Protein AF-A0A7H4M310-F1 (afdb_monomer_lite)

Organism: NCBI:txid1134687

Radius of gyration: 19.26 Å; chains: 1; bounding box: 52×19×51 Å

Secondary structure (DSSP, 8-state):
--HHHHIIIIIISSSHHHHHHHHHHHHHHHTT--HHHHHHHHHHHHHHHHHHHHHHHHHHHHHHHHHHHHHHHH--------GGGG--

Foldseek 3Di:
DDVVVCCCVCVQVVPVLNVQLVVQLVVCVVVVHDPVVSVVRSVVSSVVVVVVVVVVVVVVVVVVVVVVCCCVVVVDPDPPPDPVVVVD

InterPro domains:
  IPR004703 Phosphotransferase system, sugar-specific permease component [PF03611] (12-86)
  IPR051562 Ascorbate-specific PTS system EIIC component [PTHR33843] (3-86)

pLDDT: mean 80.54, std 15.58, range [36.84, 94.56]

Structure (mmCIF, N/CA/C/O backbone):
data_AF-A0A7H4M310-F1
#
_entry.id   AF-A0A7H4M310-F1
#
loop_
_atom_site.group_PDB
_atom_site.id
_atom_site.type_symbol
_atom_site.label_atom_id
_atom_site.label_alt_id
_atom_site.label_comp_id
_atom_site.label_asym_id
_atom_site.label_entity_id
_atom_site.label_seq_id
_atom_site.pdbx_PDB_ins_code
_atom_site.Cartn_x
_atom_site.Cartn_y
_atom_site.Cartn_z
_atom_site.occupancy
_atom_site.B_iso_or_equiv
_atom_site.auth_seq_id
_atom_site.auth_comp_id
_atom_site.auth_asym_id
_atom_site.auth_atom_id
_atom_site.pdbx_PDB_model_num
ATOM 1 N N . MET A 1 1 ? -28.311 -6.022 -11.831 1.00 47.31 1 MET A N 1
ATOM 2 C CA . MET A 1 1 ? -27.865 -6.705 -10.594 1.00 47.31 1 MET A CA 1
ATOM 3 C C . MET A 1 1 ? -26.342 -6.701 -10.614 1.00 47.31 1 MET A C 1
ATOM 5 O O . MET A 1 1 ? -25.806 -7.356 -11.483 1.00 47.31 1 MET A O 1
ATOM 9 N N . ASN A 1 2 ? -25.548 -5.958 -9.845 1.00 60.72 2 ASN A N 1
ATOM 10 C CA . ASN A 1 2 ? -25.724 -5.032 -8.729 1.00 60.72 2 ASN A CA 1
ATOM 11 C C . ASN A 1 2 ? -24.589 -4.000 -8.881 1.00 60.72 2 ASN A C 1
ATOM 13 O O . ASN A 1 2 ? -23.453 -4.329 -8.550 1.00 60.72 2 ASN A O 1
ATOM 17 N N . SER A 1 3 ? -24.850 -2.790 -9.387 1.00 72.75 3 SER A N 1
ATOM 18 C CA . SER A 1 3 ? -23.798 -1.789 -9.680 1.00 72.75 3 SER A CA 1
ATOM 19 C C . SER A 1 3 ? -22.882 -1.489 -8.484 1.00 72.75 3 SER A C 1
ATOM 21 O O . SER A 1 3 ? -21.714 -1.172 -8.654 1.00 72.75 3 SER A O 1
ATOM 23 N N . PHE A 1 4 ? -23.389 -1.673 -7.264 1.00 72.81 4 PHE A N 1
ATOM 24 C CA . PHE A 1 4 ? -22.616 -1.574 -6.027 1.00 72.81 4 PHE A CA 1
ATOM 25 C C . PHE A 1 4 ? -21.551 -2.676 -5.866 1.00 72.81 4 PHE A C 1
ATOM 27 O O . PHE A 1 4 ? -20.455 -2.416 -5.381 1.00 72.81 4 PHE A O 1
ATOM 34 N N . VAL A 1 5 ? -21.852 -3.908 -6.286 1.00 72.56 5 VAL A N 1
ATOM 35 C CA . VAL A 1 5 ? -20.909 -5.036 -6.220 1.00 72.56 5 VAL A CA 1
ATOM 36 C C . VAL A 1 5 ? -19.835 -4.894 -7.295 1.00 72.56 5 VAL A C 1
ATOM 38 O O . VAL A 1 5 ? -18.669 -5.128 -7.002 1.00 72.56 5 VAL A O 1
ATOM 41 N N . GLU A 1 6 ? -20.191 -4.449 -8.506 1.00 74.69 6 GLU A N 1
ATOM 42 C CA . GLU A 1 6 ? -19.184 -4.126 -9.526 1.00 74.69 6 GLU A CA 1
ATOM 43 C C . GLU A 1 6 ? -18.264 -2.991 -9.077 1.00 74.69 6 GLU A C 1
ATOM 45 O O . GLU A 1 6 ? -17.059 -3.124 -9.232 1.00 74.69 6 GLU A O 1
ATOM 50 N N . PHE A 1 7 ? -18.792 -1.940 -8.446 1.00 73.62 7 PHE A N 1
ATOM 51 C CA . PHE A 1 7 ? -17.971 -0.854 -7.906 1.00 73.62 7 PHE A CA 1
ATOM 52 C C . PHE A 1 7 ? -16.980 -1.348 -6.837 1.00 73.62 7 PHE A C 1
ATOM 54 O O . PHE A 1 7 ? -15.794 -1.030 -6.875 1.00 73.62 7 PHE A O 1
ATOM 61 N N . ILE A 1 8 ? -17.430 -2.187 -5.896 1.00 71.69 8 ILE A N 1
ATOM 62 C CA . ILE A 1 8 ? -16.530 -2.742 -4.874 1.00 71.69 8 ILE A CA 1
ATOM 63 C C . ILE A 1 8 ? -15.475 -3.666 -5.494 1.00 71.69 8 ILE A C 1
ATOM 65 O O . ILE A 1 8 ? -14.315 -3.620 -5.093 1.00 71.69 8 ILE A O 1
ATOM 69 N N . VAL A 1 9 ? -15.845 -4.502 -6.462 1.00 71.12 9 VAL A N 1
ATOM 70 C CA . VAL A 1 9 ? -14.930 -5.506 -7.023 1.00 71.12 9 VAL A CA 1
ATOM 71 C C . VAL A 1 9 ? -13.982 -4.917 -8.070 1.00 71.12 9 VAL A C 1
ATOM 73 O O . VAL A 1 9 ? -12.789 -5.195 -8.015 1.00 71.12 9 VAL A O 1
ATOM 76 N N . LYS A 1 10 ? -14.473 -4.097 -9.002 1.00 67.69 10 LYS A N 1
ATOM 77 C CA . LYS A 1 10 ? -13.647 -3.506 -10.065 1.00 67.69 10 LYS A CA 1
ATOM 78 C C . LYS A 1 10 ? -12.930 -2.241 -9.618 1.00 67.69 10 LYS A C 1
ATOM 80 O O . LYS A 1 10 ? -11.731 -2.138 -9.844 1.00 67.69 10 LYS A O 1
ATOM 85 N N . ASP A 1 11 ? -13.623 -1.305 -8.976 1.00 71.44 11 ASP A N 1
ATOM 86 C CA . ASP A 1 11 ? -13.045 0.021 -8.723 1.00 71.44 11 ASP A CA 1
ATOM 87 C C . ASP A 1 11 ? -12.288 0.087 -7.390 1.00 71.44 11 ASP A C 1
ATOM 89 O O . ASP A 1 11 ? -11.238 0.721 -7.305 1.00 71.44 11 ASP A O 1
ATOM 93 N N . LEU A 1 12 ? -12.775 -0.597 -6.346 1.00 70.56 12 LEU A N 1
ATOM 94 C CA . LEU A 1 12 ? -12.143 -0.565 -5.020 1.00 70.56 12 LEU A CA 1
ATOM 95 C C . LEU A 1 12 ? -11.101 -1.678 -4.827 1.00 70.56 12 LEU A C 1
ATOM 97 O O . LEU A 1 12 ? -9.980 -1.414 -4.393 1.00 70.56 12 LEU A O 1
ATOM 101 N N . LEU A 1 13 ? -11.464 -2.925 -5.139 1.00 69.62 13 LEU A N 1
ATOM 102 C CA . LEU A 1 13 ? -10.575 -4.088 -5.021 1.00 69.62 13 LEU A CA 1
ATOM 103 C C . LEU A 1 13 ? -9.631 -4.236 -6.224 1.00 69.62 13 LEU A C 1
ATOM 105 O O . LEU A 1 13 ? -8.588 -4.872 -6.089 1.00 69.62 13 LEU A O 1
ATOM 109 N N . GLY A 1 14 ? -9.950 -3.622 -7.368 1.00 73.31 14 GLY A N 1
ATOM 110 C CA . GLY A 1 14 ? -9.061 -3.597 -8.533 1.00 73.31 14 GLY A CA 1
ATOM 111 C C . GLY A 1 14 ? -7.796 -2.767 -8.309 1.00 73.31 14 GLY A C 1
ATOM 112 O O . GLY A 1 14 ? -6.770 -3.015 -8.941 1.00 73.31 14 GLY A O 1
ATOM 113 N N . GLN A 1 15 ? -7.817 -1.824 -7.361 1.00 81.50 15 GLN A N 1
ATOM 114 C CA . GLN A 1 15 ? -6.628 -1.071 -6.992 1.00 81.50 15 GLN A CA 1
ATOM 115 C C . GLN A 1 15 ? -5.873 -1.779 -5.857 1.00 81.50 15 GLN A C 1
ATOM 117 O O . GLN A 1 15 ? -6.256 -1.720 -4.687 1.00 81.50 15 GLN A O 1
ATOM 122 N N . ALA A 1 16 ? -4.746 -2.413 -6.196 1.00 84.00 16 ALA A N 1
ATOM 123 C CA . ALA A 1 16 ? -3.945 -3.211 -5.261 1.00 84.00 16 ALA A CA 1
ATOM 124 C C . ALA A 1 16 ? -3.557 -2.462 -3.966 1.00 84.00 16 ALA A C 1
ATOM 126 O O . ALA A 1 16 ? -3.565 -3.047 -2.882 1.00 84.00 16 ALA A O 1
ATOM 127 N N . SER A 1 17 ? -3.278 -1.155 -4.052 1.00 85.00 17 SER A N 1
ATOM 128 C CA . SER A 1 17 ? -2.947 -0.319 -2.888 1.00 85.00 17 SER A CA 1
ATOM 129 C C . SER A 1 17 ? -4.102 -0.201 -1.891 1.00 85.00 17 SER A C 1
ATOM 131 O O . SER A 1 17 ? -3.889 -0.258 -0.679 1.00 85.00 17 SER A O 1
ATOM 133 N N . ILE A 1 18 ? -5.327 -0.057 -2.398 1.00 87.12 18 ILE A N 1
ATOM 134 C CA . ILE A 1 18 ? -6.543 0.072 -1.597 1.00 87.12 18 ILE A CA 1
ATOM 135 C C . ILE A 1 18 ? -6.891 -1.279 -0.978 1.00 87.12 18 ILE A C 1
ATOM 137 O O . ILE A 1 18 ? -7.151 -1.349 0.222 1.00 87.12 18 ILE A O 1
ATOM 141 N N . LEU A 1 19 ? -6.808 -2.358 -1.757 1.00 88.44 19 LEU A N 1
ATOM 142 C CA . LEU A 1 19 ? -7.051 -3.718 -1.281 1.00 88.44 19 LEU A CA 1
ATOM 143 C C . LEU A 1 1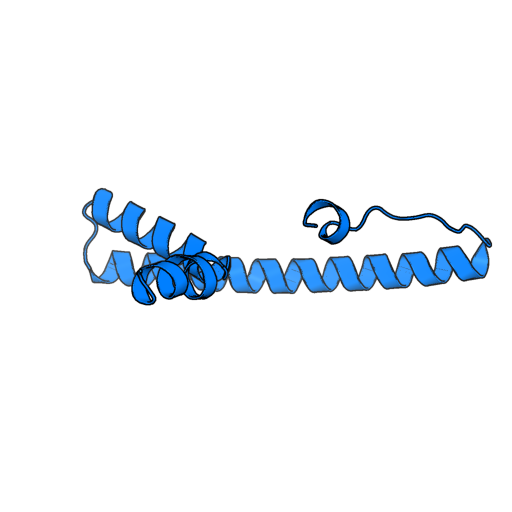9 ? -6.142 -4.078 -0.092 1.00 88.44 19 LEU A C 1
ATOM 145 O O . LEU A 1 19 ? -6.626 -4.539 0.942 1.00 88.44 19 LEU A O 1
ATOM 149 N N . ILE A 1 20 ? -4.841 -3.792 -0.186 1.00 90.62 20 ILE A N 1
ATOM 150 C CA . ILE A 1 20 ? -3.885 -4.057 0.902 1.00 90.62 20 ILE A CA 1
ATOM 151 C C . ILE A 1 20 ? -4.172 -3.184 2.131 1.00 90.62 20 ILE A C 1
ATOM 153 O O . ILE A 1 20 ? -4.117 -3.676 3.262 1.00 90.62 20 ILE A O 1
ATOM 157 N N . ALA A 1 21 ? -4.527 -1.910 1.938 1.00 90.56 21 ALA A N 1
ATOM 158 C CA . ALA A 1 21 ? -4.916 -1.032 3.039 1.00 90.56 21 ALA A CA 1
ATOM 159 C C . ALA A 1 21 ? -6.181 -1.541 3.756 1.00 90.56 21 ALA A C 1
ATOM 161 O O . ALA A 1 21 ? -6.227 -1.545 4.986 1.00 90.56 21 ALA A O 1
ATOM 162 N N . PHE A 1 22 ? -7.172 -2.048 3.017 1.00 90.44 22 PHE A N 1
ATOM 163 C CA . PHE A 1 22 ? -8.372 -2.660 3.593 1.00 90.44 22 PHE A CA 1
ATOM 164 C C . PHE A 1 22 ? -8.061 -3.923 4.397 1.00 90.44 22 PHE A C 1
ATOM 166 O O . PHE A 1 22 ? -8.587 -4.087 5.499 1.00 90.44 22 PHE A O 1
ATOM 173 N N . ILE A 1 23 ? -7.177 -4.790 3.896 1.00 90.38 23 ILE A N 1
ATOM 174 C CA . ILE A 1 23 ? -6.740 -5.986 4.631 1.00 90.38 23 ILE A CA 1
ATOM 175 C C . ILE A 1 23 ? -6.061 -5.583 5.946 1.00 90.38 23 ILE A C 1
ATOM 177 O O . ILE A 1 23 ? -6.360 -6.152 6.997 1.00 90.38 23 ILE A O 1
ATOM 181 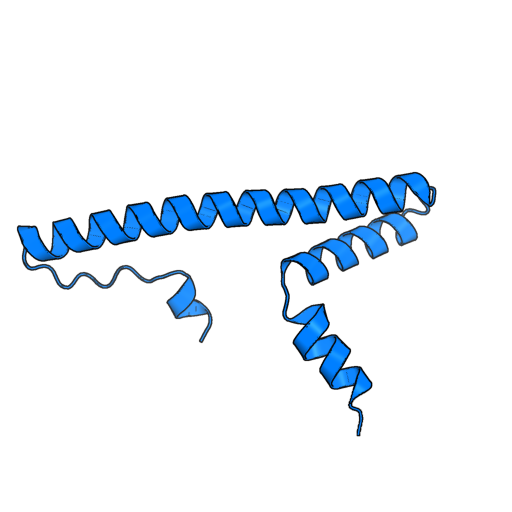N N . ALA A 1 24 ? -5.196 -4.566 5.923 1.00 93.19 24 ALA A N 1
ATOM 182 C CA . ALA A 1 24 ? -4.538 -4.057 7.123 1.00 93.19 24 ALA A CA 1
ATOM 183 C C . ALA A 1 24 ? -5.530 -3.441 8.121 1.00 93.19 24 ALA A C 1
ATOM 185 O O . ALA A 1 24 ? -5.448 -3.706 9.322 1.00 93.19 24 ALA A O 1
ATOM 186 N N . MET A 1 25 ? -6.500 -2.669 7.626 1.00 92.50 25 MET A N 1
ATOM 187 C CA . MET A 1 25 ? -7.569 -2.088 8.435 1.00 92.50 25 MET A 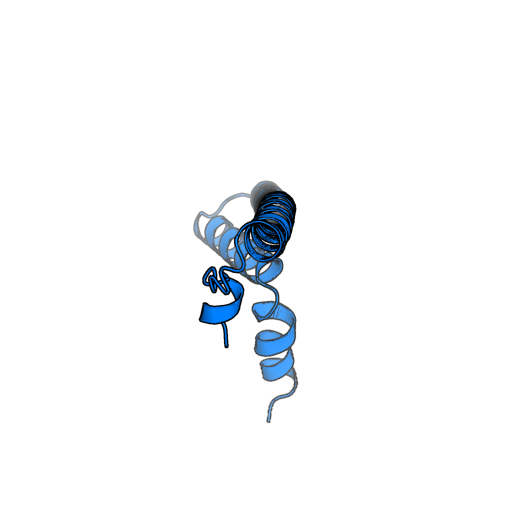CA 1
ATOM 188 C C . MET A 1 25 ? -8.386 -3.182 9.130 1.00 92.50 25 MET A C 1
ATOM 190 O O . MET A 1 25 ? -8.539 -3.151 10.352 1.00 92.50 25 MET A O 1
ATOM 194 N N . LEU A 1 26 ? -8.852 -4.186 8.380 1.00 92.75 26 LEU A N 1
ATOM 195 C CA . LEU A 1 26 ? -9.590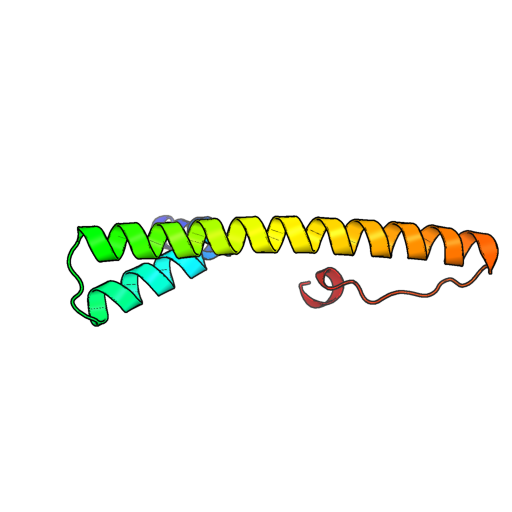 -5.329 8.923 1.00 92.75 26 LEU A CA 1
ATOM 196 C C . LEU A 1 26 ? -8.752 -6.106 9.942 1.00 92.75 26 LEU A C 1
ATOM 198 O O . LEU A 1 26 ? -9.242 -6.427 11.023 1.00 92.75 26 LEU A O 1
ATOM 202 N N . GLY A 1 27 ? -7.473 -6.346 9.648 1.00 93.62 27 GLY A N 1
ATOM 203 C CA . GLY A 1 27 ? -6.556 -7.020 10.562 1.00 93.62 27 GLY A CA 1
ATOM 204 C C . GLY A 1 27 ? -6.380 -6.279 11.891 1.00 93.62 27 GLY A C 1
ATOM 205 O O . GLY A 1 27 ? -6.352 -6.911 12.946 1.00 93.62 27 GLY A O 1
ATOM 206 N N . LEU A 1 28 ? -6.294 -4.947 11.870 1.00 92.19 28 LEU A N 1
ATOM 207 C CA . LEU A 1 28 ? -6.140 -4.121 13.075 1.00 92.19 28 LEU A CA 1
ATOM 208 C C . LEU A 1 28 ? -7.438 -4.013 13.888 1.00 92.19 28 LEU A C 1
ATOM 210 O O . LEU A 1 28 ? -7.385 -4.019 15.122 1.00 92.19 28 LEU A O 1
ATOM 214 N N . ILE A 1 29 ? -8.588 -3.982 13.209 1.00 93.44 29 ILE A N 1
ATOM 215 C CA . ILE A 1 29 ? -9.912 -4.042 13.842 1.00 93.44 29 ILE A CA 1
ATOM 216 C C . ILE A 1 29 ? -10.102 -5.392 14.541 1.00 93.44 29 ILE A C 1
ATOM 218 O O . ILE A 1 29 ? -10.505 -5.428 15.703 1.00 93.44 29 ILE A O 1
ATOM 222 N N . LEU A 1 30 ? -9.758 -6.500 13.875 1.00 94.12 30 LEU A N 1
ATOM 223 C CA . LEU A 1 30 ? -9.825 -7.847 14.455 1.00 94.12 30 LEU A CA 1
ATOM 224 C C . LEU A 1 30 ? -8.881 -8.008 15.653 1.00 94.12 30 LEU A C 1
ATOM 226 O O . LEU A 1 30 ? -9.238 -8.647 16.640 1.00 94.12 30 LEU A O 1
ATOM 230 N N . GLN A 1 31 ? -7.716 -7.356 15.618 1.00 91.88 31 GLN A N 1
ATOM 231 C CA . GLN A 1 31 ? -6.791 -7.255 16.754 1.00 91.88 31 GLN A CA 1
ATOM 232 C C . GLN A 1 31 ? -7.279 -6.314 17.873 1.00 91.88 31 GLN A C 1
ATOM 234 O O . GLN A 1 31 ? -6.560 -6.111 18.852 1.00 91.88 31 GLN A O 1
ATOM 239 N N . LYS A 1 32 ? -8.478 -5.726 17.748 1.00 89.81 32 LYS A N 1
ATOM 240 C CA . LYS A 1 32 ? -9.093 -4.798 18.711 1.00 89.81 32 LYS A CA 1
ATOM 241 C C . LYS A 1 32 ? -8.193 -3.614 19.088 1.00 89.81 32 LYS A C 1
ATOM 243 O O . LYS A 1 32 ? -8.217 -3.143 20.226 1.00 89.81 32 LYS A O 1
ATOM 248 N N . LYS A 1 33 ? -7.387 -3.109 18.146 1.00 85.19 33 LYS A N 1
ATOM 249 C CA . LYS A 1 33 ? -6.599 -1.890 18.375 1.00 85.19 33 LYS A CA 1
ATOM 250 C C . LYS A 1 33 ? -7.502 -0.656 18.411 1.00 85.19 33 LYS A C 1
ATOM 252 O O . LYS A 1 33 ? -8.570 -0.628 17.807 1.00 85.19 33 LYS A O 1
ATOM 257 N N . SER A 1 34 ? -7.056 0.393 19.108 1.00 91.69 34 SER A N 1
ATOM 258 C CA . SER A 1 34 ? -7.793 1.660 19.159 1.00 91.69 34 SER A CA 1
ATOM 259 C C . SER A 1 34 ? -7.998 2.249 17.757 1.00 91.69 34 SER A C 1
ATOM 261 O O . SER A 1 34 ? -7.189 2.022 16.852 1.00 91.69 34 SER A O 1
ATOM 263 N N . ALA A 1 35 ? -9.061 3.038 17.575 1.00 87.00 35 ALA A N 1
ATOM 264 C CA . ALA A 1 35 ? -9.391 3.647 16.283 1.00 87.00 35 ALA A CA 1
ATOM 265 C C . ALA A 1 35 ? -8.216 4.456 15.700 1.00 87.00 35 ALA A C 1
ATOM 267 O O . ALA A 1 35 ? -7.901 4.326 14.519 1.00 87.00 35 ALA A O 1
ATOM 268 N N . GLY A 1 36 ? -7.493 5.200 16.548 1.00 90.81 36 GLY A N 1
ATOM 269 C CA . GLY A 1 36 ? -6.297 5.939 16.136 1.00 90.81 36 GLY A CA 1
ATOM 270 C C . GLY A 1 36 ? -5.171 5.033 15.629 1.00 90.81 36 GLY A C 1
ATOM 271 O O . GLY A 1 36 ? -4.566 5.322 14.602 1.00 90.81 36 GLY A O 1
ATOM 272 N N . LYS A 1 37 ? -4.924 3.893 16.291 1.00 90.19 37 LYS A N 1
ATOM 273 C CA . LYS A 1 37 ? -3.900 2.926 15.859 1.00 90.19 37 LYS A CA 1
ATOM 274 C C . LYS A 1 37 ? -4.295 2.171 14.595 1.00 90.19 37 LYS A C 1
ATOM 276 O O . LYS A 1 37 ? -3.424 1.836 13.798 1.00 90.19 37 LYS A O 1
ATOM 281 N N . THR A 1 38 ? -5.588 1.934 14.405 1.00 93.38 38 THR A N 1
ATOM 282 C CA . THR A 1 38 ? -6.131 1.336 13.181 1.00 93.38 38 THR A CA 1
ATOM 283 C C . THR A 1 38 ? -5.940 2.268 11.988 1.00 93.38 38 THR A C 1
ATOM 285 O O . THR A 1 38 ? -5.406 1.837 10.968 1.00 93.38 38 THR A O 1
ATOM 288 N 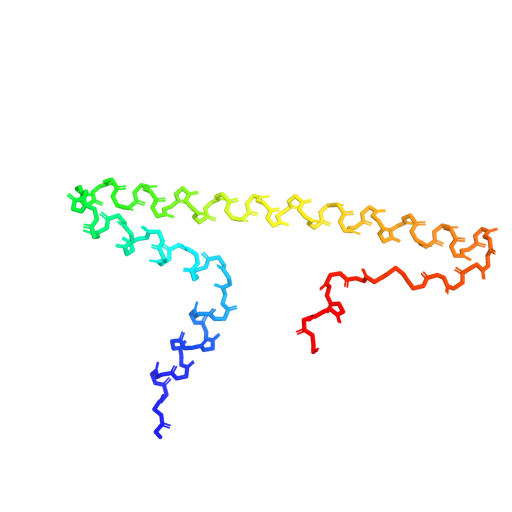N . ALA A 1 39 ? -6.292 3.551 12.124 1.00 92.19 39 ALA A N 1
ATOM 289 C CA . ALA A 1 39 ? -6.077 4.543 11.073 1.00 92.19 39 ALA A CA 1
ATOM 290 C C . ALA A 1 39 ? -4.582 4.717 10.761 1.00 92.19 39 ALA A C 1
ATOM 292 O O . ALA A 1 39 ? -4.176 4.590 9.609 1.00 92.19 39 ALA A O 1
ATOM 293 N N . GLU A 1 40 ? -3.748 4.915 11.789 1.00 93.88 40 GLU A N 1
ATOM 294 C CA . GLU A 1 40 ? -2.291 5.044 11.643 1.00 93.88 40 GLU A CA 1
ATOM 295 C C . GLU A 1 40 ? -1.683 3.835 10.916 1.00 93.88 40 GLU A C 1
ATOM 297 O O . GLU A 1 40 ? -0.892 3.995 9.986 1.00 93.88 40 GLU A O 1
ATOM 302 N N . GLY A 1 41 ? -2.066 2.619 11.318 1.00 92.50 41 GLY A N 1
ATOM 303 C CA . GLY A 1 41 ? -1.592 1.390 10.693 1.00 92.50 41 GLY A CA 1
ATOM 304 C C . GLY A 1 41 ? -2.043 1.267 9.241 1.00 92.50 41 GLY A C 1
ATOM 305 O O . GLY A 1 41 ? -1.211 1.005 8.381 1.00 92.50 41 GLY A O 1
ATOM 306 N N . THR A 1 42 ? -3.315 1.553 8.957 1.00 93.38 42 THR A N 1
ATOM 307 C CA . THR A 1 42 ? -3.884 1.517 7.600 1.00 93.38 42 THR A CA 1
ATOM 308 C C . THR A 1 42 ? -3.128 2.455 6.658 1.00 93.38 42 THR A C 1
ATOM 310 O O . THR A 1 42 ? -2.668 2.015 5.602 1.00 93.38 42 THR A O 1
ATOM 313 N N . PHE A 1 43 ? -2.905 3.710 7.072 1.00 93.75 43 PHE A N 1
ATOM 314 C CA . PHE A 1 43 ? -2.132 4.686 6.296 1.00 93.75 43 PHE A CA 1
ATOM 315 C C . PHE A 1 43 ? -0.677 4.260 6.097 1.00 93.75 43 PHE A C 1
ATOM 317 O O . PHE A 1 43 ? -0.152 4.411 4.998 1.00 93.75 43 PHE A O 1
ATOM 324 N N . LYS A 1 44 ? -0.029 3.681 7.116 1.00 93.88 44 LYS A N 1
ATOM 325 C CA . LYS A 1 44 ? 1.332 3.139 6.977 1.00 93.88 44 LYS A CA 1
ATOM 326 C C . LYS A 1 44 ? 1.407 2.042 5.918 1.00 93.88 44 LYS A C 1
ATOM 328 O O . LYS A 1 44 ? 2.328 2.067 5.109 1.00 93.88 44 LYS A O 1
ATOM 333 N N . THR A 1 45 ? 0.445 1.120 5.880 1.00 94.44 45 THR A N 1
ATOM 334 C CA . THR A 1 45 ? 0.392 0.085 4.831 1.00 94.44 45 THR A CA 1
ATOM 335 C C . THR A 1 45 ? 0.170 0.673 3.446 1.00 94.44 45 THR A C 1
ATOM 337 O O . THR A 1 45 ? 0.856 0.279 2.508 1.00 94.44 45 THR A O 1
ATOM 340 N N . LEU A 1 46 ? -0.744 1.639 3.320 1.00 93.44 46 LEU A N 1
ATOM 341 C CA . LEU A 1 46 ? -1.019 2.302 2.048 1.00 93.44 46 LEU A CA 1
ATOM 342 C C . LEU A 1 46 ? 0.232 3.018 1.523 1.00 93.44 46 LEU A C 1
ATOM 344 O O . LEU A 1 46 ? 0.646 2.792 0.388 1.00 93.44 46 LEU A O 1
ATOM 348 N N . LEU A 1 47 ? 0.874 3.835 2.363 1.00 94.25 47 LEU A N 1
ATOM 349 C CA . LEU A 1 47 ? 2.100 4.550 2.007 1.00 94.25 47 LEU A CA 1
ATOM 350 C C . LEU A 1 47 ? 3.254 3.588 1.704 1.00 94.25 47 LEU A C 1
ATOM 352 O O . LEU A 1 47 ? 3.971 3.791 0.729 1.00 94.25 47 LEU A O 1
ATOM 356 N N . GLY A 1 48 ? 3.406 2.520 2.491 1.00 94.06 48 GLY A N 1
ATOM 357 C CA . GLY A 1 48 ? 4.421 1.494 2.258 1.00 94.06 48 GLY A CA 1
ATOM 358 C C . GLY A 1 48 ? 4.272 0.829 0.890 1.00 94.06 48 GLY A C 1
ATOM 359 O O . GLY A 1 48 ? 5.256 0.693 0.165 1.00 94.06 48 GLY A O 1
ATOM 360 N N . PHE A 1 49 ? 3.042 0.490 0.495 1.00 93.12 49 PHE A N 1
ATOM 361 C CA . PHE A 1 49 ? 2.776 -0.073 -0.826 1.00 93.12 49 PHE A CA 1
ATOM 362 C C . PHE A 1 49 ? 3.071 0.925 -1.954 1.00 93.12 49 PHE A C 1
ATOM 364 O O . PHE A 1 49 ? 3.704 0.558 -2.941 1.00 93.12 49 PHE A O 1
ATOM 371 N N . LEU A 1 50 ? 2.671 2.194 -1.811 1.00 91.44 50 LEU A N 1
ATOM 372 C CA . LEU A 1 50 ? 2.954 3.223 -2.819 1.00 91.44 50 LEU A CA 1
ATOM 373 C C . LEU A 1 50 ? 4.460 3.426 -3.031 1.00 91.44 50 LEU A C 1
ATOM 375 O O . LEU A 1 50 ? 4.917 3.495 -4.171 1.00 91.44 50 LEU A O 1
ATOM 379 N N . ILE A 1 51 ? 5.235 3.478 -1.945 1.00 94.56 51 ILE A N 1
ATOM 380 C CA . ILE A 1 51 ? 6.697 3.614 -2.007 1.00 94.56 51 ILE A CA 1
ATOM 381 C C . ILE A 1 51 ? 7.323 2.385 -2.676 1.00 94.56 51 ILE A C 1
ATOM 383 O O . ILE A 1 51 ? 8.200 2.524 -3.527 1.00 94.56 51 ILE A O 1
ATOM 387 N N . MET A 1 52 ? 6.851 1.184 -2.333 1.00 94.25 52 MET A N 1
ATOM 388 C CA . MET A 1 52 ? 7.311 -0.058 -2.953 1.00 94.25 52 MET A CA 1
ATOM 389 C C . MET A 1 52 ? 7.053 -0.062 -4.465 1.00 94.25 52 MET A C 1
ATOM 391 O O . MET A 1 52 ? 7.972 -0.336 -5.233 1.00 94.25 52 MET A O 1
ATOM 395 N N . MET A 1 53 ? 5.843 0.300 -4.904 1.00 90.81 53 MET A N 1
ATOM 396 C CA . MET A 1 53 ? 5.501 0.380 -6.329 1.00 90.81 53 MET A CA 1
ATOM 397 C C . MET A 1 53 ? 6.357 1.409 -7.072 1.00 90.81 53 MET A C 1
ATOM 399 O O . MET A 1 53 ? 6.815 1.142 -8.181 1.00 90.81 53 MET A O 1
ATOM 403 N N . ALA A 1 54 ? 6.633 2.560 -6.453 1.00 92.69 54 ALA A N 1
ATOM 404 C CA . ALA A 1 54 ? 7.545 3.546 -7.024 1.00 92.69 54 ALA A CA 1
ATOM 405 C C . ALA A 1 54 ? 8.957 2.965 -7.226 1.00 92.69 54 ALA A C 1
ATOM 407 O O . ALA A 1 54 ? 9.547 3.146 -8.289 1.00 92.69 54 ALA A O 1
ATOM 408 N N . GLY A 1 55 ? 9.472 2.214 -6.248 1.00 92.81 55 GLY A N 1
ATOM 409 C CA . GLY A 1 55 ? 10.755 1.516 -6.360 1.00 92.81 55 GLY A CA 1
ATOM 410 C C . GLY A 1 55 ? 10.772 0.454 -7.464 1.00 92.81 55 GLY A C 1
ATOM 411 O O . GLY A 1 55 ? 11.712 0.410 -8.255 1.00 92.81 55 GLY A O 1
ATOM 412 N N . ILE A 1 56 ? 9.715 -0.359 -7.566 1.00 93.44 56 ILE A N 1
ATOM 413 C CA . ILE A 1 56 ? 9.568 -1.379 -8.617 1.00 93.44 56 ILE A CA 1
ATOM 414 C C . ILE A 1 56 ? 9.619 -0.731 -10.002 1.00 93.44 56 ILE A C 1
ATOM 416 O O . ILE A 1 56 ? 10.372 -1.188 -10.857 1.00 93.44 56 ILE A O 1
ATOM 420 N N . ASN A 1 57 ? 8.893 0.368 -10.213 1.00 91.75 57 ASN A N 1
ATOM 421 C CA . ASN A 1 57 ? 8.866 1.050 -11.508 1.00 91.75 57 ASN A CA 1
ATOM 422 C C . ASN A 1 57 ? 10.246 1.577 -11.926 1.00 91.75 57 ASN A C 1
ATOM 424 O O . ASN A 1 57 ? 10.598 1.500 -13.101 1.00 91.75 57 ASN A O 1
ATOM 428 N N . ILE A 1 58 ? 11.054 2.060 -10.976 1.00 93.75 58 ILE A N 1
ATOM 429 C CA . ILE A 1 58 ? 12.436 2.484 -11.250 1.00 93.75 58 ILE A CA 1
ATOM 430 C C . ILE A 1 58 ? 13.283 1.288 -11.713 1.00 93.75 58 ILE A C 1
ATOM 432 O O . ILE A 1 58 ? 14.032 1.392 -12.688 1.00 93.75 58 ILE A O 1
ATOM 436 N N . ILE A 1 59 ? 13.148 0.139 -11.044 1.00 92.44 59 ILE A N 1
ATOM 437 C CA . ILE A 1 59 ? 13.874 -1.088 -11.402 1.00 92.44 59 ILE A CA 1
ATOM 438 C C . ILE A 1 59 ? 13.450 -1.569 -12.793 1.00 92.44 59 ILE A C 1
ATOM 440 O O . ILE A 1 59 ? 14.309 -1.819 -13.635 1.00 92.44 59 ILE A O 1
ATOM 444 N N . VAL A 1 60 ? 12.144 -1.639 -13.064 1.00 89.69 60 VAL A N 1
ATOM 445 C CA . VAL A 1 60 ? 11.598 -2.065 -14.363 1.00 89.69 60 VAL A CA 1
ATOM 446 C C . VAL A 1 60 ? 12.066 -1.141 -15.485 1.00 89.69 60 VAL A C 1
ATOM 448 O O . VAL A 1 60 ? 12.527 -1.627 -16.517 1.00 89.69 60 VAL A O 1
ATOM 451 N N . ALA A 1 61 ? 12.040 0.178 -15.280 1.00 89.94 61 ALA A N 1
ATOM 452 C CA . ALA A 1 61 ? 12.546 1.139 -16.259 1.00 89.94 61 ALA A CA 1
ATOM 453 C C . ALA A 1 61 ? 14.035 0.912 -16.566 1.00 89.94 61 ALA A C 1
ATOM 455 O O . ALA A 1 61 ? 14.444 0.915 -17.726 1.00 89.94 61 ALA A O 1
ATOM 456 N N . THR A 1 62 ? 14.839 0.646 -15.534 1.00 91.38 62 THR A N 1
ATOM 457 C CA . THR A 1 62 ? 16.273 0.364 -15.694 1.00 91.38 62 THR A CA 1
ATOM 458 C C . THR A 1 62 ? 16.511 -0.938 -16.460 1.00 91.38 62 THR A C 1
ATOM 460 O O . THR A 1 62 ? 17.357 -0.985 -17.351 1.00 91.38 62 THR A O 1
ATOM 463 N N . LEU A 1 63 ? 15.753 -1.993 -16.148 1.00 88.31 63 LEU A N 1
ATOM 464 C CA . LEU A 1 63 ? 15.840 -3.279 -16.844 1.00 88.31 63 LEU A CA 1
ATOM 465 C C . LEU A 1 63 ? 15.384 -3.179 -18.303 1.00 88.31 63 LEU A C 1
ATOM 467 O O . LEU A 1 63 ? 15.996 -3.794 -19.172 1.00 88.31 63 LEU A O 1
ATOM 471 N N . THR A 1 64 ? 14.359 -2.374 -18.577 1.00 86.56 64 THR A N 1
ATOM 472 C CA . THR A 1 64 ? 13.873 -2.106 -19.938 1.00 86.56 64 THR A CA 1
ATOM 473 C C . THR A 1 64 ? 14.943 -1.384 -20.753 1.00 86.56 64 THR A C 1
ATOM 475 O O . THR A 1 64 ? 15.301 -1.828 -21.838 1.00 86.56 64 THR A O 1
ATOM 478 N N . PHE A 1 65 ? 15.547 -0.336 -20.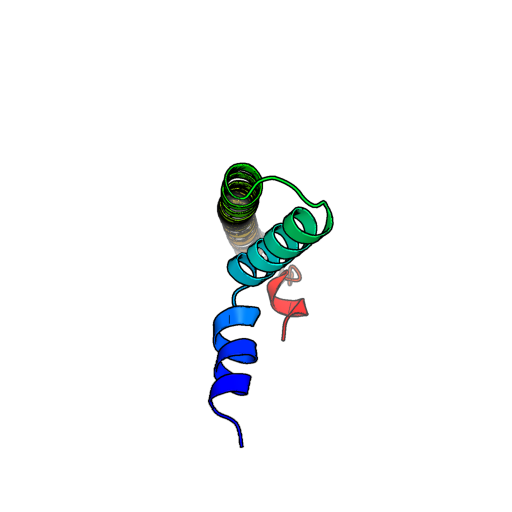188 1.00 87.94 65 PHE A N 1
ATOM 479 C CA . PHE A 1 65 ? 16.650 0.375 -20.833 1.00 87.94 65 PHE A CA 1
ATOM 480 C C . PHE A 1 65 ? 17.856 -0.536 -21.108 1.00 87.94 65 PHE A C 1
ATOM 482 O O . PHE A 1 65 ? 18.463 -0.482 -22.178 1.00 87.94 65 PHE A O 1
ATOM 489 N N . LEU A 1 66 ? 18.192 -1.414 -20.158 1.00 87.69 66 LEU A N 1
ATOM 490 C CA . LEU A 1 66 ? 19.239 -2.415 -20.349 1.00 87.69 66 LEU A CA 1
ATOM 491 C C . LEU A 1 66 ? 18.887 -3.376 -21.495 1.00 87.69 66 LEU A C 1
ATOM 493 O O . LEU A 1 66 ? 19.745 -3.672 -22.325 1.00 87.69 66 LEU A O 1
ATOM 497 N N . ASN A 1 67 ? 17.636 -3.838 -21.570 1.00 82.62 67 ASN A N 1
ATOM 498 C CA . ASN A 1 67 ? 17.170 -4.708 -22.648 1.00 82.62 67 ASN A CA 1
ATOM 499 C C . ASN A 1 67 ? 17.338 -4.057 -24.028 1.00 82.62 67 ASN A C 1
ATOM 501 O O . ASN A 1 67 ? 17.852 -4.706 -24.941 1.00 82.62 67 ASN A O 1
ATOM 505 N N . ASP A 1 68 ? 16.980 -2.780 -24.163 1.00 84.44 68 ASP A N 1
ATOM 506 C CA . ASP A 1 68 ? 17.096 -2.047 -25.426 1.00 84.44 68 ASP A CA 1
ATOM 507 C C . ASP A 1 68 ? 18.550 -1.982 -25.911 1.00 84.44 68 ASP A C 1
ATOM 509 O O . ASP A 1 68 ? 18.836 -2.260 -27.079 1.00 84.44 68 ASP A O 1
ATOM 513 N N . ILE A 1 69 ? 19.491 -1.688 -25.007 1.00 86.81 69 ILE A N 1
ATOM 514 C CA . ILE A 1 69 ? 20.925 -1.641 -25.332 1.00 86.81 69 ILE A CA 1
ATOM 515 C C . ILE A 1 69 ? 21.435 -3.018 -25.757 1.00 86.81 69 ILE A C 1
ATOM 517 O O . ILE A 1 69 ? 22.166 -3.129 -26.742 1.00 86.81 69 ILE A O 1
ATOM 521 N N . PHE A 1 70 ? 21.059 -4.076 -25.040 1.00 80.94 70 PHE A N 1
ATOM 522 C CA . PHE A 1 70 ? 21.489 -5.434 -25.375 1.00 80.94 70 PHE A CA 1
ATOM 523 C C . PHE A 1 70 ? 20.902 -5.908 -26.710 1.00 80.94 70 PHE A C 1
ATOM 525 O O . PHE A 1 70 ? 21.604 -6.543 -27.500 1.00 80.94 70 PHE A O 1
ATOM 532 N N . THR A 1 71 ? 19.651 -5.549 -27.000 1.00 79.38 71 THR A N 1
ATOM 533 C CA . THR A 1 71 ? 18.983 -5.874 -28.265 1.00 79.38 71 THR A CA 1
ATOM 534 C C . THR A 1 71 ? 19.632 -5.141 -29.442 1.00 79.38 71 THR A C 1
ATOM 536 O O . THR A 1 71 ? 19.871 -5.755 -30.481 1.00 79.38 71 THR A O 1
ATOM 539 N N . GLN A 1 72 ? 19.988 -3.860 -29.283 1.00 81.31 72 GLN A N 1
ATOM 540 C CA . GLN A 1 72 ? 20.678 -3.080 -30.320 1.00 81.31 72 GLN A CA 1
ATOM 541 C C . GLN A 1 72 ? 22.143 -3.503 -30.508 1.00 81.31 72 GLN A C 1
ATOM 543 O O . GLN A 1 72 ? 22.613 -3.600 -31.638 1.00 81.31 72 GLN A O 1
ATOM 548 N N . GLY A 1 73 ? 22.866 -3.764 -29.416 1.00 79.38 73 GLY A N 1
ATOM 549 C CA . GLY A 1 73 ? 24.298 -4.067 -29.444 1.00 79.38 73 GLY A CA 1
ATOM 550 C C . GLY A 1 73 ? 24.633 -5.498 -29.863 1.00 79.38 73 GLY A C 1
ATOM 551 O O . GLY A 1 73 ? 25.664 -5.724 -30.491 1.00 79.38 73 GLY A O 1
ATOM 552 N N . PHE A 1 74 ? 23.766 -6.463 -29.545 1.00 78.94 74 PHE A N 1
ATOM 553 C CA . PHE A 1 74 ? 24.018 -7.885 -29.806 1.00 78.94 74 PHE A CA 1
ATOM 554 C C . PHE A 1 74 ? 22.989 -8.534 -30.740 1.00 78.94 74 PHE A C 1
ATOM 556 O O . PHE A 1 74 ? 23.071 -9.735 -30.991 1.00 78.94 74 PHE A O 1
ATOM 563 N N . GLY A 1 75 ? 22.006 -7.780 -31.251 1.00 69.00 75 GLY A N 1
ATOM 564 C CA . GLY A 1 75 ? 20.954 -8.298 -32.137 1.00 69.00 75 GLY A CA 1
ATOM 565 C C . GLY A 1 75 ? 20.056 -9.361 -31.490 1.00 69.00 75 GLY A C 1
ATOM 566 O O . GLY A 1 75 ? 19.271 -10.018 -32.176 1.00 69.00 75 GLY A O 1
ATOM 567 N N . MET A 1 76 ? 20.177 -9.566 -30.175 1.00 63.41 76 MET A N 1
ATOM 568 C CA . MET A 1 76 ? 19.437 -10.582 -29.440 1.00 63.41 76 MET A CA 1
ATOM 569 C C . MET A 1 76 ? 18.017 -10.079 -29.181 1.00 63.41 76 MET A C 1
ATOM 571 O O . MET A 1 76 ? 17.810 -9.240 -28.313 1.00 63.41 76 MET A O 1
ATOM 575 N N . LYS A 1 77 ? 17.020 -10.633 -29.884 1.00 57.19 77 LYS A N 1
ATOM 576 C CA . LYS A 1 77 ? 15.600 -10.546 -29.493 1.00 57.19 77 LYS A CA 1
ATOM 577 C C . LYS A 1 77 ? 15.357 -11.415 -28.252 1.00 57.19 77 LYS A C 1
ATOM 579 O O . LYS A 1 77 ? 14.722 -12.463 -28.323 1.00 57.19 77 LYS A O 1
ATOM 584 N N . GLY A 1 78 ? 15.952 -11.036 -27.127 1.00 53.78 78 GLY A N 1
ATOM 585 C CA . GLY A 1 78 ? 15.734 -11.700 -25.851 1.00 53.78 78 GLY A CA 1
ATOM 586 C C . GLY A 1 78 ? 14.477 -11.139 -25.206 1.00 53.78 78 GLY A C 1
ATOM 587 O O . GLY A 1 78 ? 14.523 -10.045 -24.647 1.00 53.78 78 GLY A O 1
ATOM 588 N N . TYR A 1 79 ? 13.367 -11.874 -25.283 1.00 55.81 79 TYR A N 1
ATOM 589 C CA . TYR A 1 79 ? 12.180 -11.599 -24.477 1.00 55.81 79 TYR A CA 1
ATOM 590 C C . TYR A 1 79 ? 12.566 -11.759 -23.008 1.00 55.81 79 TYR A C 1
ATOM 592 O O . TYR A 1 79 ? 12.691 -12.879 -22.514 1.00 55.81 79 TYR A O 1
ATOM 600 N N . ILE A 1 80 ? 12.797 -10.653 -22.307 1.00 54.69 80 ILE A N 1
ATOM 601 C CA . ILE A 1 80 ? 12.814 -10.703 -20.850 1.00 54.69 80 ILE A CA 1
ATOM 602 C C . ILE A 1 80 ? 11.344 -10.766 -20.469 1.00 54.69 80 ILE A C 1
ATOM 604 O O . ILE A 1 80 ? 10.583 -9.864 -20.807 1.00 54.69 80 ILE A O 1
ATOM 608 N N . THR A 1 81 ? 10.933 -11.883 -19.874 1.00 53.44 81 THR A N 1
ATOM 609 C CA . THR A 1 81 ? 9.588 -12.065 -19.331 1.00 53.44 81 THR A CA 1
ATOM 610 C C . THR A 1 81 ? 9.314 -10.922 -18.366 1.00 53.44 81 THR A C 1
ATOM 612 O O . THR A 1 81 ? 9.847 -10.899 -17.255 1.00 53.44 81 THR A O 1
ATOM 615 N N . ASP A 1 82 ? 8.546 -9.946 -18.841 1.00 50.56 82 ASP A N 1
ATOM 616 C CA . ASP A 1 82 ? 8.030 -8.853 -18.041 1.00 50.56 82 ASP A CA 1
ATOM 617 C C . ASP A 1 82 ? 7.150 -9.449 -16.939 1.00 50.56 82 ASP A C 1
ATOM 619 O O . ASP A 1 82 ? 6.431 -10.427 -17.158 1.00 50.56 82 ASP A O 1
ATOM 623 N N . VAL A 1 83 ? 7.173 -8.856 -15.751 1.00 55.69 83 VAL A N 1
ATOM 624 C CA . VAL A 1 83 ? 6.209 -9.220 -14.708 1.00 55.69 83 VAL A CA 1
ATOM 625 C C . VAL A 1 83 ? 4.785 -8.885 -15.185 1.00 55.69 83 VAL A C 1
ATOM 627 O O . VAL A 1 83 ? 3.839 -9.559 -14.785 1.00 55.69 83 VAL A O 1
ATOM 630 N N . ALA A 1 84 ? 4.630 -7.925 -16.110 1.00 45.88 84 ALA A N 1
ATOM 631 C CA . ALA A 1 84 ? 3.358 -7.647 -16.777 1.00 45.88 84 ALA A CA 1
ATOM 632 C C . ALA A 1 84 ? 2.887 -8.764 -17.730 1.00 45.88 84 ALA A C 1
ATOM 634 O O . ALA A 1 84 ? 1.692 -8.869 -17.977 1.00 45.88 84 ALA A O 1
ATOM 635 N N . ALA A 1 85 ? 3.774 -9.639 -18.222 1.00 39.94 85 ALA A N 1
ATOM 636 C CA . ALA A 1 85 ? 3.393 -10.748 -19.106 1.00 39.94 85 ALA A CA 1
ATOM 637 C C . ALA A 1 85 ? 2.740 -11.930 -18.361 1.00 39.94 85 ALA A C 1
ATOM 639 O O . ALA A 1 85 ? 2.227 -12.845 -18.993 1.00 39.94 85 ALA A O 1
ATOM 640 N N . ILE A 1 86 ? 2.781 -11.933 -17.025 1.00 46.66 86 ILE A N 1
ATOM 641 C CA . ILE A 1 86 ? 2.146 -12.960 -16.181 1.00 46.66 86 ILE A CA 1
ATOM 642 C C . ILE A 1 86 ? 0.710 -12.549 -15.792 1.00 46.66 86 ILE A C 1
ATOM 644 O O . ILE A 1 86 ? -0.044 -13.371 -15.279 1.00 46.66 86 ILE A O 1
ATOM 648 N N . ALA A 1 87 ? 0.333 -11.283 -16.009 1.00 42.72 87 ALA A N 1
ATOM 649 C CA . ALA A 1 87 ? -0.912 -10.695 -15.510 1.00 42.72 87 ALA A CA 1
ATOM 650 C C . ALA A 1 87 ? -2.035 -10.550 -16.560 1.00 42.72 87 ALA A C 1
ATOM 652 O O . ALA A 1 87 ? -3.075 -9.987 -16.215 1.00 42.72 87 ALA A O 1
ATOM 653 N N . ASP A 1 88 ? -1.835 -11.043 -17.786 1.00 36.84 88 ASP A N 1
ATOM 654 C CA . ASP A 1 88 ? -2.868 -11.136 -18.836 1.00 36.84 88 ASP A CA 1
ATOM 655 C C . ASP A 1 88 ? -3.394 -12.579 -18.953 1.00 36.84 88 ASP A C 1
ATOM 657 O O . ASP A 1 88 ? -2.557 -13.516 -18.932 1.00 36.84 88 ASP A O 1
#

Sequence (88 aa):
MNSFVEFIVKDLLGQASILIAFIAMLGLILQKKSAGKTAEGTFKTLLGFLIMMAGINIIVATLTFLNDIFTQGFGMKGYITDVAAIAD